Protein AF-A0A0M4NZL1-F1 (afdb_monomer_lite)

Organism: NCBI:txid1279460

pLDDT: mean 73.84, std 16.51, range [41.69, 94.5]

Structure (mmCIF, N/CA/C/O backbone):
data_AF-A0A0M4NZL1-F1
#
_entry.id   AF-A0A0M4NZL1-F1
#
loop_
_atom_site.group_PDB
_atom_site.id
_atom_site.type_symbol
_atom_site.label_atom_id
_atom_site.label_alt_id
_atom_site.label_comp_id
_atom_site.label_asym_id
_atom_site.label_entity_id
_atom_site.label_seq_id
_atom_site.pdbx_PDB_ins_code
_atom_site.Cartn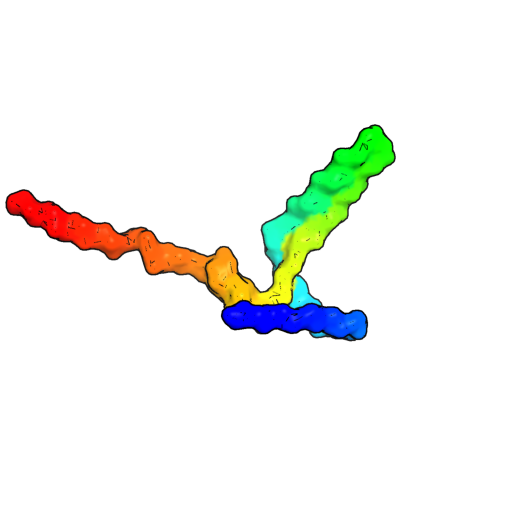_x
_atom_site.Cartn_y
_atom_site.Cartn_z
_atom_site.occupancy
_atom_site.B_iso_or_equiv
_atom_site.auth_seq_id
_atom_site.auth_comp_id
_atom_site.auth_asym_id
_atom_site.auth_atom_id
_atom_site.pdbx_PDB_model_num
ATOM 1 N N . MET A 1 1 ? 4.396 -13.953 -11.126 1.00 55.72 1 MET A N 1
ATOM 2 C CA . MET A 1 1 ? 5.494 -13.022 -10.794 1.00 55.72 1 MET A CA 1
ATOM 3 C C . MET A 1 1 ? 5.376 -12.742 -9.304 1.00 55.72 1 MET A C 1
ATOM 5 O O . MET A 1 1 ? 4.279 -12.414 -8.876 1.00 55.72 1 MET A O 1
ATOM 9 N N . TRP A 1 2 ? 6.416 -13.018 -8.516 1.00 57.56 2 TRP A N 1
ATOM 10 C CA . TRP A 1 2 ? 6.410 -12.803 -7.063 1.00 57.56 2 TRP A CA 1
ATOM 11 C C . TRP A 1 2 ? 7.130 -11.486 -6.761 1.00 57.56 2 TRP A C 1
ATOM 13 O O . TRP A 1 2 ? 8.241 -11.293 -7.249 1.00 57.56 2 TRP A O 1
ATOM 23 N N . GLU A 1 3 ? 6.510 -10.595 -5.987 1.00 69.19 3 GLU A N 1
ATOM 24 C CA . GLU A 1 3 ? 7.145 -9.352 -5.527 1.00 69.19 3 GLU A CA 1
ATOM 25 C C . GLU A 1 3 ? 7.972 -9.619 -4.261 1.00 69.19 3 GLU A C 1
ATOM 27 O O . GLU A 1 3 ? 7.554 -10.386 -3.389 1.00 69.19 3 GLU A O 1
ATOM 32 N N . LEU A 1 4 ? 9.147 -8.994 -4.156 1.00 76.31 4 LEU A N 1
ATOM 33 C CA . LEU A 1 4 ? 10.036 -9.153 -3.003 1.00 76.31 4 LEU A CA 1
ATOM 34 C C . LEU A 1 4 ? 9.605 -8.249 -1.834 1.00 76.31 4 LEU A C 1
ATOM 36 O O . LEU A 1 4 ? 9.132 -7.133 -2.063 1.00 76.31 4 LEU A O 1
ATOM 40 N N . PRO A 1 5 ? 9.806 -8.681 -0.575 1.00 80.06 5 PRO A N 1
ATOM 41 C CA . PRO A 1 5 ? 9.622 -7.813 0.580 1.00 80.06 5 PRO A CA 1
ATOM 42 C C . PRO A 1 5 ? 10.516 -6.575 0.486 1.00 80.06 5 PRO A C 1
ATOM 44 O O . PRO A 1 5 ? 11.683 -6.663 0.103 1.00 80.06 5 PRO A O 1
ATOM 47 N N . LEU A 1 6 ? 9.982 -5.421 0.880 1.00 80.88 6 LEU A N 1
ATOM 48 C CA . LEU A 1 6 ? 10.772 -4.198 0.969 1.00 80.88 6 LEU A CA 1
ATOM 49 C C . LEU A 1 6 ? 11.764 -4.293 2.132 1.00 80.88 6 LEU A C 1
ATOM 51 O O . LEU A 1 6 ? 11.409 -4.704 3.239 1.00 80.88 6 LEU A O 1
ATOM 55 N N . PHE A 1 7 ? 12.998 -3.850 1.895 1.00 82.19 7 PHE A N 1
ATOM 56 C CA . PHE A 1 7 ? 13.955 -3.611 2.969 1.00 82.19 7 PHE A CA 1
ATOM 57 C C . PHE A 1 7 ? 13.502 -2.423 3.827 1.00 82.19 7 PHE A C 1
ATOM 59 O O . PHE A 1 7 ? 12.903 -1.462 3.334 1.00 82.19 7 PHE A O 1
ATOM 66 N N . GLN A 1 8 ? 13.811 -2.475 5.123 1.00 79.19 8 GLN A N 1
ATOM 67 C CA . GLN A 1 8 ? 13.558 -1.358 6.032 1.00 79.19 8 GLN A CA 1
ATOM 68 C C . GLN A 1 8 ? 14.281 -0.095 5.529 1.00 79.19 8 GLN A C 1
ATOM 70 O O . GLN A 1 8 ? 15.423 -0.172 5.080 1.00 79.19 8 GLN A O 1
ATOM 75 N N . ASN A 1 9 ? 13.615 1.063 5.614 1.00 81.69 9 ASN A N 1
ATOM 76 C CA . ASN A 1 9 ? 14.085 2.374 5.125 1.00 81.69 9 ASN A CA 1
ATOM 77 C C . ASN A 1 9 ? 14.132 2.553 3.596 1.00 81.69 9 ASN A C 1
ATOM 79 O O . ASN A 1 9 ? 14.725 3.512 3.107 1.00 81.69 9 ASN A O 1
ATOM 83 N N . SER A 1 10 ? 13.496 1.670 2.827 1.00 80.94 10 SER A N 1
ATOM 84 C CA . SER A 1 10 ? 13.297 1.900 1.395 1.00 80.94 10 SER A CA 1
ATOM 85 C C . SER A 1 10 ? 12.252 2.998 1.152 1.00 80.94 10 SER A C 1
ATOM 87 O O . SER A 1 10 ? 11.150 2.953 1.702 1.00 80.94 10 SER A O 1
ATOM 89 N N . THR A 1 11 ? 12.581 3.970 0.299 1.00 83.94 11 THR A N 1
ATOM 90 C CA . THR A 1 11 ? 11.621 4.972 -0.177 1.00 83.94 11 THR A CA 1
ATOM 91 C C . THR A 1 11 ? 10.863 4.418 -1.377 1.00 83.94 11 THR A C 1
ATOM 93 O O . THR A 1 11 ? 11.433 4.224 -2.449 1.00 83.94 11 THR A O 1
ATOM 96 N N . VAL A 1 12 ? 9.560 4.216 -1.211 1.00 83.62 12 VAL A N 1
ATOM 97 C CA . VAL A 1 12 ? 8.633 3.842 -2.286 1.00 83.62 12 VAL A CA 1
ATOM 98 C C . VAL A 1 12 ? 7.577 4.926 -2.455 1.00 83.62 12 VAL A C 1
ATOM 100 O O . VAL A 1 12 ? 7.265 5.635 -1.501 1.00 83.62 12 VAL A O 1
ATOM 103 N N . LYS A 1 13 ? 7.020 5.064 -3.663 1.00 87.12 13 LYS A N 1
ATOM 104 C CA . LYS A 1 13 ? 5.856 5.924 -3.913 1.00 87.12 13 LYS A CA 1
ATOM 105 C C . LYS A 1 13 ? 4.577 5.103 -3.709 1.00 87.12 13 LYS A C 1
ATOM 107 O O . LYS A 1 13 ? 4.288 4.241 -4.543 1.00 87.12 13 LYS A O 1
ATOM 112 N N . PRO A 1 14 ? 3.831 5.315 -2.609 1.00 87.38 14 PRO A N 1
ATOM 113 C CA . PRO A 1 14 ? 2.618 4.561 -2.348 1.00 87.38 14 PRO A CA 1
ATOM 114 C C . PRO A 1 14 ? 1.425 5.155 -3.104 1.00 87.38 14 PRO A C 1
ATOM 116 O O . PRO A 1 14 ? 1.210 6.367 -3.097 1.00 87.38 14 PRO A O 1
ATOM 119 N N . LYS A 1 15 ? 0.582 4.287 -3.660 1.00 86.75 15 LYS A N 1
ATOM 120 C CA . LYS A 1 15 ? -0.772 4.611 -4.102 1.00 86.75 15 LYS A CA 1
ATOM 121 C C . LYS A 1 15 ? -1.778 4.075 -3.093 1.00 86.75 15 LYS A C 1
ATOM 123 O O . LYS A 1 15 ? -1.737 2.900 -2.731 1.00 86.75 15 LYS A O 1
ATOM 128 N N . PHE A 1 16 ? -2.682 4.936 -2.639 1.00 88.50 16 PHE A N 1
ATOM 129 C CA . PHE A 1 16 ? -3.761 4.552 -1.731 1.00 88.50 16 PHE A CA 1
ATOM 130 C C . PHE A 1 16 ? -4.782 3.650 -2.435 1.00 88.50 16 PHE A C 1
ATOM 132 O O . PHE A 1 16 ? -5.211 3.961 -3.546 1.00 88.50 16 PHE A O 1
ATOM 139 N N . VAL A 1 17 ? -5.181 2.561 -1.771 1.00 88.56 17 VAL A N 1
ATOM 140 C CA . VAL A 1 17 ? -6.186 1.610 -2.284 1.00 88.56 17 VAL A CA 1
ATOM 141 C C . VAL A 1 17 ? -7.403 1.524 -1.367 1.00 88.56 17 VAL A C 1
ATOM 143 O O . VAL A 1 17 ? -8.517 1.331 -1.840 1.00 88.56 17 VAL A O 1
ATOM 146 N N . GLY A 1 18 ? -7.221 1.697 -0.060 1.00 89.81 18 GLY A N 1
ATOM 147 C CA . GLY A 1 18 ? -8.335 1.648 0.877 1.00 89.81 18 GLY A CA 1
ATOM 148 C C . GLY A 1 18 ? -7.897 1.681 2.331 1.00 89.81 18 GLY A C 1
ATOM 149 O O . GLY A 1 18 ? -6.728 1.896 2.656 1.00 89.81 18 GLY A O 1
ATOM 150 N N . THR A 1 19 ? -8.852 1.453 3.225 1.00 94.25 19 THR A N 1
ATOM 151 C CA . THR A 1 19 ? -8.618 1.376 4.666 1.00 94.25 19 THR A CA 1
ATOM 152 C C . THR A 1 19 ? -9.153 0.069 5.225 1.00 94.25 19 THR A C 1
ATOM 154 O O . THR A 1 19 ? -10.174 -0.451 4.785 1.00 94.25 19 THR A O 1
ATOM 157 N N . LEU A 1 20 ? -8.461 -0.453 6.232 1.00 93.19 20 LEU A N 1
ATOM 158 C CA . LEU A 1 20 ? -8.949 -1.533 7.073 1.00 93.19 20 LEU A CA 1
ATOM 159 C C . LEU A 1 20 ? -9.088 -1.011 8.497 1.00 93.19 20 LEU A C 1
ATOM 161 O O . LEU A 1 20 ? -8.104 -0.599 9.114 1.00 93.19 20 LEU A O 1
ATOM 165 N N . THR A 1 21 ? -10.302 -1.066 9.028 1.00 93.50 21 THR A N 1
ATOM 166 C CA . THR A 1 21 ? -10.585 -0.669 10.407 1.00 93.50 21 THR A CA 1
ATOM 167 C C . THR A 1 21 ? -10.742 -1.915 11.262 1.00 93.50 21 THR A C 1
ATOM 169 O O . THR A 1 21 ? -11.678 -2.689 11.084 1.00 93.50 21 THR A O 1
ATOM 172 N N . ASN A 1 22 ? -9.829 -2.113 12.211 1.00 90.38 22 ASN A N 1
ATOM 173 C CA . ASN A 1 22 ? -9.962 -3.139 13.236 1.00 90.38 22 ASN A CA 1
ATOM 174 C C . ASN A 1 22 ? -10.539 -2.492 14.497 1.00 90.38 22 ASN A C 1
ATOM 176 O O . ASN A 1 22 ? -9.819 -1.826 15.244 1.00 90.38 22 ASN A O 1
ATOM 180 N N . SER A 1 23 ? -11.842 -2.670 14.707 1.00 89.38 23 SER A N 1
ATOM 181 C CA . SER A 1 23 ? -12.506 -2.232 15.932 1.00 89.38 23 SER A CA 1
ATOM 182 C C . SER A 1 23 ? -12.454 -3.349 16.971 1.00 89.38 23 SER A C 1
ATOM 184 O O . SER A 1 23 ? -13.009 -4.429 16.769 1.00 89.38 23 SER A O 1
ATOM 186 N N . ARG A 1 24 ? -11.775 -3.097 18.090 1.00 89.06 24 ARG A N 1
ATOM 187 C CA . ARG A 1 24 ? -11.854 -3.900 19.314 1.00 89.06 24 ARG A CA 1
ATOM 188 C C . ARG A 1 24 ? -12.602 -3.113 20.382 1.00 89.06 24 ARG A C 1
ATOM 190 O O . ARG A 1 24 ? -12.653 -1.890 20.344 1.00 89.06 24 ARG A O 1
ATOM 197 N N . LYS A 1 25 ? -13.116 -3.832 21.384 1.00 81.06 25 LYS A N 1
ATOM 198 C CA . LYS A 1 25 ? -14.016 -3.334 22.442 1.00 81.06 25 LYS A CA 1
ATOM 199 C C . LYS A 1 25 ? -13.622 -1.985 23.080 1.00 81.06 25 LYS A C 1
ATOM 201 O O . LYS A 1 25 ? -14.512 -1.262 23.496 1.00 81.06 25 LYS A O 1
ATOM 206 N N . ASN A 1 26 ? -12.330 -1.642 23.135 1.00 86.50 26 ASN A N 1
ATOM 207 C CA . ASN A 1 26 ? -11.827 -0.380 23.703 1.00 86.50 26 ASN A CA 1
ATOM 208 C C . ASN A 1 26 ? -10.870 0.393 22.773 1.00 86.50 26 ASN A C 1
ATOM 210 O O . ASN A 1 26 ? -10.242 1.355 23.203 1.00 86.50 26 ASN A O 1
ATOM 214 N N . PHE A 1 27 ? -10.686 -0.050 21.527 1.00 82.88 27 PHE A N 1
ATOM 215 C CA . PHE A 1 27 ? -9.713 0.551 20.619 1.00 82.88 27 PHE A CA 1
ATOM 216 C C . PHE A 1 27 ? -10.096 0.291 19.168 1.00 82.88 27 PHE A C 1
ATOM 218 O O . PHE A 1 27 ? -10.251 -0.860 18.765 1.00 82.88 27 PHE A O 1
ATOM 225 N N . SER A 1 28 ? -10.194 1.355 18.376 1.00 89.75 28 SER A N 1
ATOM 226 C CA . SER A 1 28 ? -10.333 1.251 16.928 1.00 89.75 28 SER A CA 1
ATOM 227 C C . SER A 1 28 ? -9.026 1.664 16.271 1.00 89.75 28 SER A C 1
ATOM 229 O O . SER A 1 28 ? -8.530 2.765 16.508 1.00 89.75 28 SER A O 1
ATOM 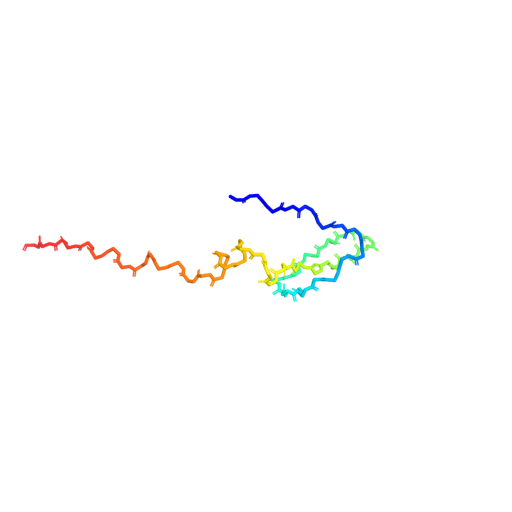231 N N . LYS A 1 29 ? -8.462 0.775 15.450 1.00 94.50 29 LYS A N 1
ATOM 232 C CA . LYS A 1 29 ? -7.289 1.073 14.629 1.00 94.50 29 LYS A CA 1
ATOM 233 C C . LYS A 1 29 ? -7.670 1.054 13.164 1.00 94.50 29 LYS A C 1
ATOM 235 O O . LYS A 1 29 ? -7.939 -0.012 12.612 1.00 94.50 29 LYS A O 1
ATOM 240 N N . THR A 1 30 ? -7.601 2.213 12.525 1.00 93.31 30 THR A N 1
ATOM 241 C CA . THR A 1 30 ? -7.679 2.317 11.068 1.00 93.31 30 THR A CA 1
ATOM 242 C C . THR A 1 30 ? -6.276 2.231 10.486 1.00 93.31 30 THR A C 1
ATOM 244 O O . THR A 1 30 ? -5.393 3.000 10.856 1.00 93.31 30 THR A O 1
ATOM 247 N N . THR A 1 31 ? -6.063 1.278 9.587 1.00 94.06 31 THR A N 1
ATOM 248 C CA . THR A 1 31 ? -4.807 1.093 8.855 1.00 94.06 31 THR A CA 1
ATOM 249 C C . THR A 1 31 ? -5.053 1.398 7.384 1.00 94.06 31 THR A C 1
ATOM 251 O O . THR A 1 31 ? -5.998 0.874 6.795 1.00 94.06 31 THR A O 1
ATOM 254 N N . GLN A 1 32 ? -4.227 2.257 6.788 1.00 92.44 32 GLN A N 1
ATOM 255 C CA . GLN A 1 32 ? -4.273 2.513 5.350 1.00 92.44 32 GLN A CA 1
ATOM 256 C C . GLN A 1 32 ? -3.597 1.367 4.599 1.00 92.44 32 GLN A C 1
ATOM 258 O O . GLN A 1 32 ? -2.521 0.910 4.983 1.00 92.44 32 GLN A O 1
ATOM 263 N N . ILE A 1 33 ? -4.240 0.916 3.529 1.00 90.19 33 ILE A N 1
ATOM 264 C CA . ILE A 1 33 ? -3.699 -0.059 2.592 1.00 90.19 33 ILE A CA 1
ATOM 265 C C . ILE A 1 33 ? -3.209 0.717 1.373 1.00 90.19 33 ILE A C 1
ATOM 267 O O . ILE A 1 33 ? -3.984 1.396 0.690 1.00 90.19 33 ILE A O 1
ATOM 271 N N . CYS A 1 34 ? -1.912 0.597 1.114 1.00 86.75 34 CYS A N 1
ATOM 272 C CA . CYS A 1 34 ? -1.238 1.211 -0.016 1.00 86.75 34 CYS A CA 1
ATOM 273 C C . CYS A 1 34 ? -0.481 0.147 -0.810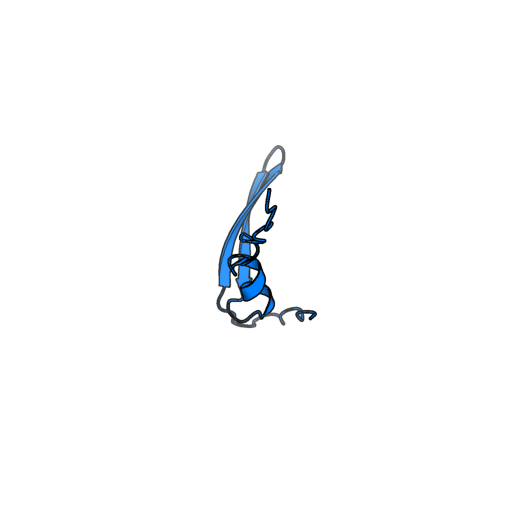 1.00 86.75 34 CYS A C 1
ATOM 275 O O . CYS A 1 34 ? -0.053 -0.868 -0.263 1.00 86.75 34 CYS A O 1
ATOM 277 N N . VAL A 1 35 ? -0.282 0.414 -2.092 1.00 85.25 35 VAL A N 1
ATOM 278 C CA . VAL A 1 35 ? 0.502 -0.412 -3.018 1.00 85.25 35 VAL A CA 1
ATOM 279 C C . VAL A 1 35 ? 1.592 0.444 -3.647 1.00 85.25 35 VAL A C 1
ATOM 281 O O . VAL A 1 35 ? 1.440 1.660 -3.731 1.00 85.25 35 VAL A O 1
ATOM 284 N N . SER A 1 36 ? 2.705 -0.154 -4.068 1.00 84.44 36 SER A N 1
ATOM 285 C CA . SER A 1 36 ? 3.744 0.608 -4.767 1.00 84.44 36 SER A CA 1
ATOM 286 C C . SER A 1 36 ? 3.324 0.863 -6.212 1.00 84.44 36 SER A C 1
ATOM 288 O O . SER A 1 36 ? 2.975 -0.081 -6.915 1.00 84.44 36 SER A O 1
ATOM 290 N N . GLU A 1 37 ? 3.414 2.110 -6.681 1.00 81.06 37 GLU A N 1
ATOM 291 C CA . GLU A 1 37 ? 3.166 2.440 -8.097 1.00 81.06 37 GLU A CA 1
ATOM 292 C C . GLU A 1 37 ? 4.147 1.736 -9.043 1.00 81.06 37 GLU A C 1
ATOM 294 O O . GLU A 1 37 ? 3.829 1.482 -10.200 1.00 81.06 37 GLU A O 1
ATOM 299 N N . SER A 1 38 ? 5.339 1.400 -8.544 1.00 78.94 38 SER A N 1
ATOM 300 C CA . SER A 1 38 ? 6.360 0.676 -9.301 1.00 78.94 38 SER A CA 1
ATOM 301 C C . SER A 1 38 ? 6.138 -0.838 -9.360 1.00 78.94 38 SER A C 1
ATOM 303 O O . SER A 1 38 ? 6.889 -1.512 -10.060 1.00 78.94 38 SER A O 1
ATOM 305 N N . ALA A 1 39 ? 5.166 -1.388 -8.620 1.00 76.94 39 ALA A N 1
ATOM 306 C CA . ALA A 1 39 ? 4.923 -2.827 -8.603 1.00 76.94 39 ALA A CA 1
ATOM 307 C C . ALA A 1 39 ? 4.204 -3.262 -9.898 1.00 76.94 39 ALA A C 1
ATOM 309 O O . ALA A 1 39 ? 3.098 -2.786 -10.158 1.00 76.94 39 ALA A O 1
ATOM 310 N N . PRO A 1 40 ? 4.753 -4.200 -10.689 1.00 69.19 40 PRO A N 1
ATOM 311 C CA . PRO A 1 40 ? 4.122 -4.709 -11.913 1.00 69.19 40 PRO A CA 1
ATOM 312 C C . PRO A 1 40 ? 2.696 -5.239 -11.696 1.00 69.19 40 PRO A C 1
ATOM 314 O O . PRO A 1 40 ? 1.819 -5.067 -12.541 1.00 69.19 40 PRO A O 1
ATOM 317 N N . SER A 1 41 ? 2.443 -5.851 -10.537 1.00 68.94 41 SER A N 1
ATOM 318 C CA . SER A 1 41 ? 1.127 -6.367 -10.144 1.00 68.94 41 SER A CA 1
ATOM 319 C C . SER A 1 41 ? 0.075 -5.273 -9.921 1.00 68.94 41 SER A C 1
ATOM 321 O O . SER A 1 41 ? -1.115 -5.537 -10.090 1.00 68.94 41 SER A O 1
ATOM 323 N N . PHE A 1 42 ? 0.476 -4.031 -9.615 1.00 65.12 42 PHE A N 1
ATOM 324 C CA . PHE A 1 42 ? -0.450 -2.901 -9.492 1.00 65.12 42 PHE A CA 1
ATOM 325 C C . PHE A 1 42 ? -1.213 -2.651 -10.794 1.00 65.12 42 PHE A C 1
ATOM 327 O O . PHE A 1 42 ? -2.424 -2.422 -10.766 1.00 65.12 42 PHE A O 1
ATOM 334 N N . MET A 1 43 ? -0.528 -2.762 -11.936 1.00 59.44 43 MET A N 1
ATOM 335 C CA . MET A 1 43 ? -1.155 -2.563 -13.241 1.00 59.44 43 MET A CA 1
ATOM 336 C C . MET A 1 43 ? -2.277 -3.574 -13.503 1.00 59.44 43 MET A C 1
ATOM 338 O O . MET A 1 43 ? -3.200 -3.248 -14.232 1.00 59.44 43 MET A O 1
ATOM 342 N N . GLN A 1 44 ? -2.260 -4.759 -12.881 1.00 64.69 44 GLN A N 1
ATOM 343 C CA . GLN A 1 44 ? -3.329 -5.757 -13.025 1.00 64.69 44 GLN A CA 1
ATOM 344 C C . GLN A 1 44 ? -4.538 -5.489 -12.121 1.00 64.69 44 GLN A C 1
ATOM 346 O O . GLN A 1 44 ? -5.656 -5.805 -12.510 1.00 64.69 44 GLN A O 1
ATOM 351 N N . ILE A 1 45 ? -4.335 -4.898 -10.938 1.00 62.59 45 ILE A N 1
ATOM 352 C CA . ILE A 1 45 ? -5.434 -4.548 -10.017 1.00 62.59 45 ILE A CA 1
ATOM 353 C C . ILE A 1 45 ? -6.287 -3.412 -10.601 1.00 62.59 45 ILE A C 1
ATOM 355 O O . ILE A 1 45 ? -7.493 -3.367 -10.376 1.00 62.59 45 ILE A O 1
ATOM 359 N N . TRP A 1 46 ? -5.658 -2.501 -11.349 1.00 58.03 46 TRP A N 1
ATOM 360 C CA . TRP A 1 46 ? -6.304 -1.316 -11.922 1.00 58.03 46 TRP A CA 1
ATOM 361 C C . TRP A 1 46 ? -6.499 -1.350 -13.439 1.00 58.03 46 TRP A C 1
ATOM 363 O O . TRP A 1 46 ? -7.142 -0.445 -13.974 1.00 58.03 46 TRP A O 1
ATOM 373 N N . ALA A 1 47 ? -5.980 -2.356 -14.149 1.00 57.44 47 ALA A N 1
ATOM 374 C CA . ALA A 1 47 ? -6.333 -2.535 -15.550 1.00 57.44 47 ALA A CA 1
ATOM 375 C C . ALA A 1 47 ? -7.840 -2.815 -15.630 1.00 57.44 47 ALA A C 1
ATOM 377 O O . ALA A 1 47 ? -8.304 -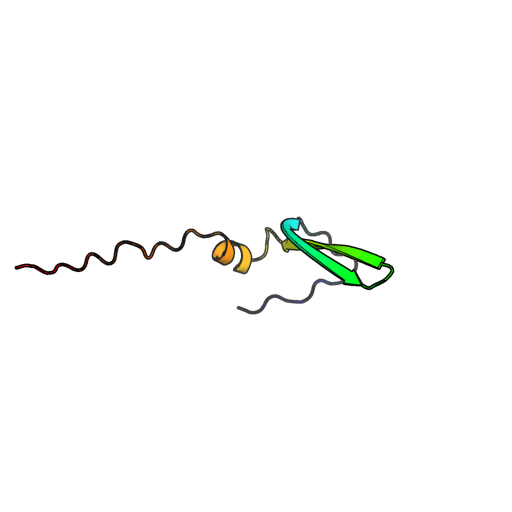3.761 -14.987 1.00 57.44 47 ALA A O 1
ATOM 378 N N . PRO A 1 48 ? -8.621 -2.042 -16.410 1.00 53.16 48 PRO A N 1
ATOM 379 C CA . PRO A 1 48 ? -9.958 -2.476 -16.764 1.00 53.16 48 PRO A CA 1
ATOM 380 C C . PRO A 1 48 ? -9.787 -3.840 -17.422 1.00 53.16 48 PRO A C 1
ATOM 382 O O . PRO A 1 48 ? -9.070 -3.973 -18.416 1.00 53.16 48 PRO A O 1
ATOM 385 N N . THR A 1 49 ? -10.372 -4.873 -16.829 1.00 56.03 49 THR A N 1
ATOM 386 C CA . THR A 1 49 ? -10.422 -6.190 -17.441 1.00 56.03 49 THR A CA 1
ATOM 387 C C . THR A 1 49 ? -11.190 -6.035 -18.748 1.00 56.03 49 THR A C 1
ATOM 389 O O . THR A 1 49 ? -12.417 -6.018 -18.781 1.00 56.03 49 THR A O 1
ATOM 392 N N . SER A 1 50 ? -10.460 -5.863 -19.850 1.00 51.56 50 SER A N 1
ATOM 393 C CA . SER A 1 50 ? -10.986 -5.983 -21.204 1.00 51.56 50 SER A CA 1
ATOM 394 C C . SER A 1 50 ? -11.392 -7.442 -21.396 1.00 51.56 50 SER A C 1
ATOM 396 O O . SER A 1 50 ? -10.631 -8.286 -21.855 1.00 51.56 50 SER A O 1
ATOM 398 N N . SER A 1 51 ? -12.565 -7.789 -20.885 1.00 53.78 51 SER A N 1
ATOM 399 C CA . SER A 1 51 ? -13.217 -9.084 -21.061 1.00 53.78 51 SER A CA 1
ATOM 400 C C . SER A 1 51 ? -14.728 -8.913 -20.930 1.00 53.78 51 SER A C 1
ATOM 402 O O . SER A 1 51 ? -15.405 -9.716 -20.298 1.00 53.78 51 SER A O 1
ATOM 404 N N . GLN A 1 52 ? -15.268 -7.851 -21.530 1.00 47.94 52 GLN A N 1
ATOM 405 C CA . GLN A 1 52 ? -16.708 -7.705 -21.723 1.00 47.94 52 GLN A CA 1
ATOM 406 C C . GLN A 1 52 ? -17.038 -7.289 -23.161 1.00 47.94 52 GLN A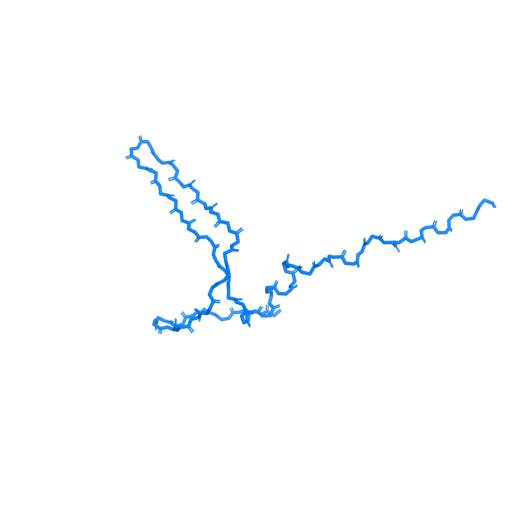 C 1
ATOM 408 O O . GLN A 1 52 ? -17.672 -6.278 -23.418 1.00 47.94 52 GLN A O 1
ATOM 413 N N . SER A 1 53 ? -16.593 -8.110 -24.110 1.00 47.12 53 SER A N 1
ATOM 414 C CA . SER A 1 53 ? -17.294 -8.335 -25.377 1.00 47.12 53 SER A CA 1
ATOM 415 C C . SER A 1 53 ? -16.839 -9.680 -25.944 1.00 47.12 53 SER A C 1
ATOM 417 O O . SER A 1 53 ? -16.189 -9.765 -26.983 1.00 47.12 53 SER A O 1
ATOM 419 N N . ARG A 1 54 ? -17.153 -10.769 -25.229 1.00 48.12 54 ARG A N 1
ATOM 420 C CA . ARG A 1 54 ? -17.365 -12.045 -25.914 1.00 48.12 54 ARG A CA 1
ATOM 421 C C . ARG A 1 54 ? -18.677 -11.860 -26.665 1.00 48.12 54 ARG A C 1
ATOM 423 O O . ARG A 1 54 ? -19.749 -12.021 -26.095 1.00 48.12 54 ARG A O 1
ATOM 430 N N . GLU A 1 55 ? -18.563 -11.389 -27.897 1.00 47.00 55 GLU A N 1
ATOM 431 C CA . GLU A 1 55 ? -19.643 -11.372 -28.869 1.00 47.00 55 GLU A CA 1
ATOM 432 C C . GLU A 1 55 ? -20.021 -12.840 -29.104 1.00 47.00 55 GLU A C 1
ATOM 434 O O . GLU A 1 55 ? -19.385 -13.561 -29.872 1.00 47.00 55 GLU A O 1
ATOM 439 N N . GLU A 1 56 ? -20.983 -13.342 -28.328 1.00 45.69 56 GLU A N 1
ATOM 440 C CA . GLU A 1 56 ? -21.676 -14.579 -28.656 1.00 45.69 56 GLU A CA 1
ATOM 441 C C . GLU A 1 56 ? -22.491 -14.294 -29.910 1.00 45.69 56 GLU A C 1
ATOM 443 O O . GLU A 1 56 ? -23.617 -13.807 -29.864 1.00 45.69 56 GLU A O 1
ATOM 448 N N . ASN A 1 57 ? -21.857 -14.557 -31.050 1.00 48.94 57 ASN A N 1
ATOM 449 C CA . ASN A 1 57 ? -22.491 -14.643 -32.350 1.00 48.94 57 ASN A CA 1
ATOM 450 C C . ASN A 1 57 ? -23.424 -15.871 -32.339 1.00 48.94 57 ASN A C 1
ATOM 452 O O . ASN A 1 57 ? -23.086 -16.942 -32.834 1.00 48.94 57 ASN A O 1
ATOM 456 N N . LEU A 1 58 ? -24.577 -15.738 -31.681 1.00 50.06 58 LEU A N 1
ATOM 457 C CA . LEU A 1 58 ? -25.724 -16.618 -31.868 1.00 50.06 58 LEU A CA 1
ATOM 458 C C . LEU A 1 58 ? -26.487 -16.074 -33.073 1.00 50.06 58 LEU A C 1
ATOM 460 O O . LEU A 1 58 ? -27.345 -15.202 -32.958 1.00 50.06 58 LEU A O 1
ATOM 464 N N . THR A 1 59 ? -26.098 -16.551 -34.248 1.00 46.41 59 THR A N 1
ATOM 465 C CA . THR A 1 59 ? -26.898 -16.440 -35.463 1.00 46.41 59 THR A CA 1
ATOM 466 C C . THR A 1 59 ? -28.134 -17.330 -35.296 1.00 46.41 59 THR A C 1
ATOM 468 O O . THR A 1 59 ? -28.001 -18.529 -35.046 1.00 46.41 59 THR A O 1
ATOM 471 N N . CYS 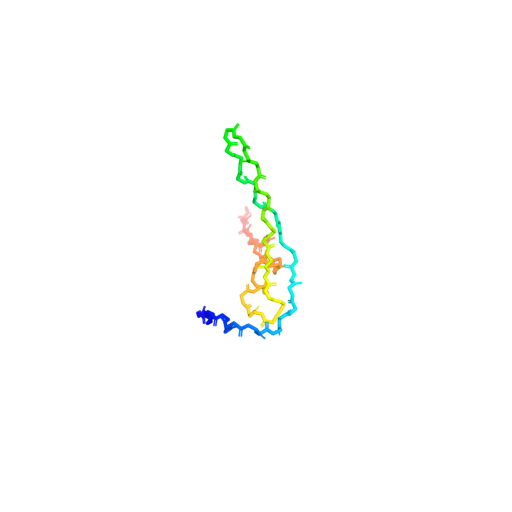A 1 60 ? -29.321 -16.722 -35.368 1.00 41.69 60 CYS A N 1
ATOM 472 C CA . CYS A 1 60 ? -30.591 -17.416 -35.601 1.00 41.69 60 CYS A CA 1
ATOM 473 C C . CYS A 1 60 ? -30.737 -17.760 -37.086 1.00 41.69 60 CYS A C 1
ATOM 475 O O . CYS A 1 60 ? -30.299 -16.928 -37.915 1.00 41.69 60 CYS A O 1
#

Secondary structure (DSSP, 8-state):
-PPPPPPTT----EEEEEEEEEEETTEEEEEEEEEETT-TTHHHHHS-------------

Radius of gyration: 19.21 Å; chains: 1; bounding box: 45×23×59 Å

Foldseek 3Di:
DDDDDDDPPDDFDWDWDAWDWDDDPVDIDIDTDTDGPPDPCVCVVPPPPPPPDPPPPPDD

Sequence (60 aa):
MWELPLFQNSTVKPKFVGTLTNSRKNFSKTTQICVSESAPSFMQIWAPTSSQSREENLTC